Protein AF-A0A2V8W6I2-F1 (afdb_monomer)

Structure (mmCIF, N/CA/C/O backbone):
data_AF-A0A2V8W6I2-F1
#
_entry.id   AF-A0A2V8W6I2-F1
#
loop_
_atom_site.group_PDB
_atom_site.id
_atom_site.type_symbol
_atom_site.label_atom_id
_atom_site.label_alt_id
_atom_site.label_comp_id
_atom_site.label_asym_id
_atom_site.label_entity_id
_atom_site.label_seq_id
_atom_site.pdbx_PDB_ins_code
_atom_site.Cartn_x
_atom_site.Cartn_y
_atom_site.Cartn_z
_atom_site.occupancy
_atom_site.B_iso_or_equiv
_atom_site.auth_seq_id
_atom_site.auth_comp_id
_atom_site.auth_asym_id
_atom_site.auth_atom_id
_atom_site.pdbx_PDB_model_num
ATOM 1 N N . GLY A 1 1 ? 3.425 -12.996 -8.623 1.00 52.44 1 GLY A N 1
ATOM 2 C CA . GLY A 1 1 ? 3.985 -12.568 -9.914 1.00 52.44 1 GLY A CA 1
ATOM 3 C C . GLY A 1 1 ? 5.348 -11.933 -9.726 1.00 52.44 1 GLY A C 1
ATOM 4 O O . GLY A 1 1 ? 5.487 -11.010 -8.943 1.00 52.44 1 GLY A O 1
ATOM 5 N N . GLY A 1 2 ? 6.368 -12.426 -10.430 1.00 64.94 2 GLY A N 1
ATOM 6 C CA . GLY A 1 2 ? 7.738 -11.889 -10.366 1.00 64.94 2 GLY A CA 1
ATOM 7 C C . GLY A 1 2 ? 8.680 -12.600 -9.382 1.00 64.94 2 GLY A C 1
ATOM 8 O O . GLY A 1 2 ? 8.275 -13.504 -8.647 1.00 64.94 2 GLY A O 1
ATOM 9 N N . THR A 1 3 ? 9.957 -12.208 -9.416 1.00 71.56 3 THR A N 1
ATOM 10 C CA . THR A 1 3 ? 11.030 -12.716 -8.544 1.00 71.56 3 THR A CA 1
ATOM 11 C C . THR A 1 3 ? 10.747 -12.342 -7.098 1.00 71.56 3 THR A C 1
ATOM 13 O O . THR A 1 3 ? 10.571 -11.163 -6.818 1.00 71.56 3 THR A O 1
ATOM 16 N N . ARG A 1 4 ? 10.726 -13.327 -6.191 1.00 78.94 4 ARG A N 1
ATOM 17 C CA . ARG A 1 4 ? 10.487 -13.098 -4.758 1.00 78.94 4 ARG A CA 1
ATOM 18 C C . ARG A 1 4 ? 11.588 -12.217 -4.160 1.00 78.94 4 ARG A C 1
ATOM 20 O O . ARG A 1 4 ? 12.766 -12.509 -4.343 1.00 78.94 4 ARG A O 1
ATOM 27 N N . GLY A 1 5 ? 11.208 -11.206 -3.387 1.00 84.81 5 GLY A N 1
ATOM 28 C CA . GLY A 1 5 ? 12.146 -10.378 -2.634 1.00 84.81 5 GLY A CA 1
ATOM 29 C C . GLY A 1 5 ? 11.469 -9.213 -1.918 1.00 84.81 5 GLY A C 1
ATOM 30 O O . GLY A 1 5 ? 10.262 -9.015 -2.028 1.00 84.81 5 GLY A O 1
ATOM 31 N N . SER A 1 6 ? 12.261 -8.414 -1.201 1.00 85.31 6 SER A N 1
ATOM 32 C CA . SER A 1 6 ? 11.781 -7.230 -0.470 1.00 85.31 6 SER A CA 1
ATOM 33 C C . SER A 1 6 ? 11.192 -6.139 -1.374 1.00 85.31 6 SER A C 1
A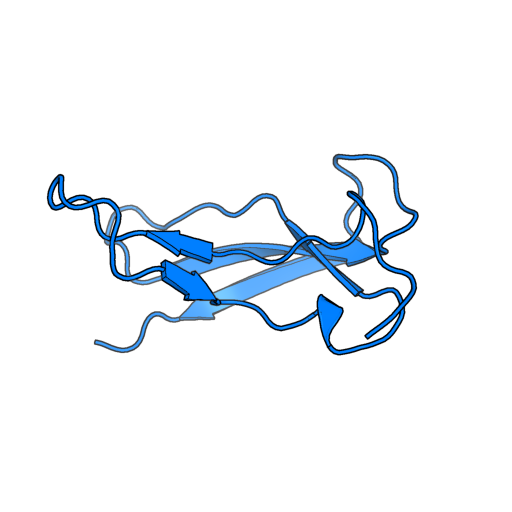TOM 35 O O . SER A 1 6 ? 10.437 -5.298 -0.897 1.00 85.31 6 SER A O 1
ATOM 37 N N . GLY A 1 7 ? 11.502 -6.162 -2.675 1.00 88.06 7 GLY A N 1
ATOM 38 C CA . GLY A 1 7 ? 10.908 -5.269 -3.673 1.00 88.06 7 GLY A CA 1
ATOM 39 C C . GLY A 1 7 ? 9.449 -5.592 -4.015 1.00 88.06 7 GLY A C 1
ATOM 40 O O . GLY A 1 7 ? 8.763 -4.743 -4.587 1.00 88.06 7 GLY A O 1
ATOM 41 N N . ASN A 1 8 ? 8.951 -6.782 -3.655 1.00 91.06 8 ASN A N 1
ATOM 42 C CA . ASN A 1 8 ? 7.549 -7.139 -3.846 1.00 91.06 8 ASN A CA 1
ATOM 43 C C . ASN A 1 8 ? 6.682 -6.535 -2.742 1.00 91.06 8 ASN A C 1
ATOM 45 O O . ASN A 1 8 ? 6.559 -7.101 -1.655 1.00 91.06 8 ASN A O 1
ATOM 49 N N . ILE A 1 9 ? 6.059 -5.392 -3.029 1.00 92.88 9 ILE A N 1
ATOM 50 C CA . ILE A 1 9 ? 5.274 -4.638 -2.047 1.00 92.88 9 ILE A CA 1
ATOM 51 C C . ILE A 1 9 ? 3.822 -4.547 -2.502 1.00 92.88 9 ILE A C 1
ATOM 53 O O . ILE A 1 9 ? 3.528 -4.129 -3.620 1.00 92.88 9 ILE A O 1
ATOM 57 N N . ASP A 1 10 ? 2.929 -5.000 -1.635 1.00 95.25 10 ASP A N 1
ATOM 58 C CA . ASP A 1 10 ? 1.501 -4.718 -1.697 1.00 95.25 10 ASP A CA 1
ATOM 59 C C . ASP A 1 10 ? 1.079 -4.114 -0.366 1.00 95.25 10 ASP A C 1
ATOM 61 O O . ASP A 1 10 ? 1.768 -4.252 0.647 1.00 95.25 10 ASP A O 1
ATOM 65 N N . ILE A 1 11 ? -0.074 -3.461 -0.368 1.00 97.12 11 ILE A N 1
ATOM 66 C CA . ILE A 1 11 ? -0.641 -2.858 0.824 1.00 97.12 11 ILE A CA 1
ATOM 67 C C . ILE A 1 11 ? -1.510 -3.896 1.532 1.00 97.12 11 ILE A C 1
ATOM 69 O O . ILE A 1 11 ? -2.350 -4.563 0.921 1.00 97.12 11 ILE A O 1
ATOM 73 N N . TRP A 1 12 ? -1.311 -4.009 2.841 1.00 96.31 12 TRP A N 1
ATOM 74 C CA . TRP A 1 12 ? -2.020 -4.934 3.717 1.00 96.31 12 TRP A CA 1
ATOM 75 C C . TRP A 1 12 ? -2.747 -4.165 4.816 1.00 96.31 12 TRP A C 1
ATOM 77 O O . TRP A 1 12 ? -2.277 -3.130 5.283 1.00 96.31 12 TRP A O 1
ATOM 87 N N . LYS A 1 13 ? -3.888 -4.701 5.247 1.00 95.62 13 LYS A N 1
ATOM 88 C CA . LYS A 1 13 ? -4.657 -4.222 6.396 1.00 95.62 13 LYS A CA 1
ATOM 89 C C . LYS A 1 13 ? -4.575 -5.247 7.516 1.00 95.62 13 LYS A C 1
ATOM 91 O O . LYS A 1 13 ? -4.823 -6.423 7.266 1.00 95.62 13 LYS A O 1
ATOM 96 N N . LEU A 1 14 ? -4.287 -4.790 8.729 1.00 95.62 14 LEU A N 1
ATOM 97 C CA . LEU A 1 14 ? -4.367 -5.582 9.952 1.00 95.62 14 LEU A CA 1
ATOM 98 C C . LEU A 1 14 ? -5.474 -5.019 10.841 1.00 95.62 14 LEU A C 1
ATOM 100 O O . LEU A 1 14 ? -5.562 -3.804 11.031 1.00 95.62 14 LEU A O 1
ATOM 104 N N . LYS A 1 15 ? -6.302 -5.895 11.405 1.00 95.69 15 LYS A N 1
ATOM 105 C CA . LYS A 1 15 ? -7.251 -5.515 12.446 1.00 95.69 15 LYS A CA 1
ATOM 106 C C . LYS A 1 15 ? -6.511 -5.266 13.765 1.00 95.69 15 LYS A C 1
ATOM 108 O O . LYS A 1 15 ? -5.787 -6.125 14.259 1.00 95.69 15 LYS A O 1
ATOM 113 N N . LEU A 1 16 ? -6.701 -4.083 14.348 1.00 94.69 16 LEU A N 1
ATOM 114 C CA . LEU A 1 16 ? -6.048 -3.671 15.596 1.00 94.69 16 LEU A CA 1
ATOM 115 C C . LEU A 1 16 ? -6.894 -4.032 16.827 1.00 94.69 16 LEU A C 1
ATOM 117 O O . LEU A 1 16 ? -7.243 -3.167 17.622 1.00 94.69 16 LEU A O 1
ATOM 121 N N . ASP A 1 17 ? -7.248 -5.308 16.979 1.00 96.75 17 ASP A N 1
ATOM 122 C CA . ASP A 1 17 ? -8.021 -5.814 18.127 1.00 96.75 17 ASP A CA 1
ATOM 123 C C . ASP A 1 17 ? -7.156 -6.534 19.179 1.00 96.75 17 ASP A C 1
ATOM 125 O O . ASP A 1 17 ? -7.665 -7.234 20.050 1.00 96.75 17 ASP A O 1
ATOM 129 N N . GLY A 1 18 ? -5.832 -6.381 19.086 1.00 96.56 18 GLY A N 1
ATOM 130 C CA . GLY A 1 18 ? -4.861 -7.003 19.989 1.00 96.56 18 GLY A CA 1
ATOM 131 C C . GLY A 1 18 ? -4.581 -8.482 19.708 1.00 96.56 18 GLY A C 1
ATOM 132 O O . GLY A 1 18 ? -3.665 -9.040 20.304 1.00 96.56 18 GLY A O 1
ATOM 133 N N . THR A 1 19 ? -5.303 -9.124 18.784 1.00 96.38 19 THR A N 1
ATOM 134 C CA . THR A 1 19 ? -5.093 -10.550 18.482 1.00 96.38 19 THR A CA 1
ATOM 135 C C . THR A 1 19 ? -3.944 -10.800 17.506 1.00 96.38 19 THR A C 1
ATOM 137 O O . THR A 1 19 ? -3.427 -11.915 17.441 1.00 96.38 19 THR A O 1
ATOM 140 N N . GLY A 1 20 ? -3.575 -9.788 16.713 1.00 93.25 20 GLY A N 1
ATOM 141 C CA . GLY A 1 20 ? -2.645 -9.943 15.592 1.00 93.25 20 GLY A CA 1
ATOM 142 C C . GLY A 1 20 ? -3.193 -10.829 14.466 1.00 93.25 20 GLY A C 1
ATOM 143 O O . GLY A 1 20 ? -2.416 -11.327 13.655 1.00 93.25 20 GLY A O 1
ATOM 144 N N . LYS A 1 21 ? -4.510 -11.065 14.430 1.00 94.06 21 LYS A N 1
ATOM 145 C CA . LYS A 1 21 ? -5.193 -11.856 13.400 1.00 94.06 21 LYS A CA 1
ATOM 146 C C . LYS A 1 21 ? -5.858 -10.938 12.367 1.00 94.06 21 LYS A C 1
ATOM 148 O O . LYS A 1 21 ? -5.883 -9.722 12.519 1.00 94.06 21 LYS A O 1
ATOM 153 N N . ASP A 1 22 ? -6.386 -11.537 11.302 1.00 94.31 22 ASP A N 1
ATOM 154 C CA . ASP A 1 22 ? -7.146 -10.854 10.243 1.00 94.31 22 ASP A CA 1
ATOM 155 C C . ASP A 1 22 ? -6.321 -9.895 9.365 1.00 94.31 22 ASP A C 1
ATOM 157 O O . ASP A 1 22 ? -6.676 -8.733 9.143 1.00 94.31 22 ASP A O 1
ATOM 161 N N . PHE A 1 23 ? -5.224 -10.404 8.800 1.00 96.25 23 PHE A N 1
ATOM 162 C CA . PHE A 1 23 ? -4.526 -9.724 7.711 1.00 96.25 23 PHE A CA 1
ATOM 163 C C . PHE A 1 23 ? -5.311 -9.844 6.403 1.00 96.25 23 PHE A C 1
ATOM 165 O O . PHE A 1 23 ? -5.608 -10.942 5.937 1.00 96.25 23 PHE A O 1
ATOM 172 N N . THR A 1 24 ? -5.605 -8.709 5.775 1.00 95.31 24 THR A N 1
ATOM 173 C CA . THR A 1 24 ? -6.231 -8.645 4.449 1.00 95.31 24 THR A CA 1
ATOM 174 C C . THR A 1 24 ? -5.280 -7.980 3.462 1.00 95.31 24 THR A C 1
ATOM 176 O O . THR A 1 24 ? -4.871 -6.837 3.671 1.00 95.31 24 THR A O 1
ATOM 179 N N . ARG A 1 25 ? -4.953 -8.665 2.364 1.00 95.81 25 ARG A N 1
ATOM 180 C CA . ARG A 1 25 ? -4.228 -8.064 1.239 1.00 95.81 25 ARG A CA 1
ATOM 181 C C . ARG A 1 25 ? -5.172 -7.132 0.478 1.00 95.81 25 ARG A C 1
ATOM 183 O O . ARG A 1 25 ? -6.217 -7.572 0.008 1.00 95.81 25 ARG A O 1
ATOM 190 N N . LEU A 1 26 ? -4.832 -5.848 0.386 1.00 96.94 26 LEU A N 1
ATOM 191 C CA . LEU A 1 26 ? -5.672 -4.840 -0.272 1.00 96.94 26 LEU A CA 1
ATOM 192 C C . LEU A 1 26 ? -5.316 -4.664 -1.750 1.00 96.94 26 LEU A C 1
ATOM 194 O O . LEU A 1 26 ? -6.203 -4.450 -2.574 1.00 96.94 26 LEU A O 1
ATOM 198 N N . THR A 1 27 ? -4.036 -4.775 -2.104 1.00 96.19 27 THR A N 1
ATOM 199 C CA . THR A 1 27 ? -3.562 -4.642 -3.487 1.00 96.19 27 THR A CA 1
ATOM 200 C C . THR A 1 27 ? -2.904 -5.924 -3.981 1.00 96.19 27 THR A C 1
ATOM 202 O O . THR A 1 27 ? -2.396 -6.720 -3.196 1.00 96.19 27 THR A O 1
ATOM 205 N N . HIS A 1 28 ? -2.930 -6.129 -5.295 1.00 94.69 28 HIS A N 1
ATOM 206 C CA . HIS A 1 28 ? -2.500 -7.376 -5.932 1.00 94.69 28 HIS A CA 1
ATOM 207 C C . HIS A 1 28 ? -1.498 -7.116 -7.067 1.00 94.69 28 HIS A C 1
ATOM 209 O O . HIS A 1 28 ? -1.410 -7.884 -8.021 1.00 94.69 28 HIS A O 1
ATOM 215 N N . PHE A 1 29 ? -0.738 -6.017 -6.997 1.00 93.19 29 PHE A N 1
ATOM 216 C CA . PHE A 1 29 ? 0.191 -5.640 -8.070 1.00 93.19 29 PHE A CA 1
ATOM 217 C C . PHE A 1 29 ? 1.327 -6.645 -8.195 1.00 93.19 29 PHE A C 1
ATOM 219 O O . PHE A 1 29 ? 1.711 -6.972 -9.316 1.00 93.19 29 PHE A O 1
ATOM 226 N N . ASN A 1 30 ? 1.767 -7.226 -7.073 1.00 90.75 30 ASN A N 1
ATOM 227 C CA . ASN A 1 30 ? 2.739 -8.313 -7.116 1.00 90.75 30 ASN A CA 1
ATOM 228 C C . ASN A 1 30 ? 2.193 -9.584 -7.754 1.00 90.75 30 ASN A C 1
ATOM 230 O O . ASN A 1 30 ? 2.951 -10.533 -7.887 1.00 90.75 30 ASN A O 1
ATOM 234 N N . ASP A 1 31 ? 0.916 -9.698 -8.120 1.00 91.19 31 ASP A N 1
ATOM 235 C CA . ASP A 1 31 ? 0.465 -10.870 -8.877 1.00 91.19 31 ASP A CA 1
ATOM 236 C C . ASP A 1 31 ? 0.945 -10.801 -10.335 1.00 91.19 31 ASP A C 1
ATOM 238 O O . ASP A 1 31 ? 1.155 -11.843 -10.958 1.00 91.19 31 ASP A O 1
ATOM 242 N N . TYR A 1 32 ? 1.294 -9.602 -10.809 1.00 88.62 32 TYR A N 1
ATOM 243 C CA . TYR A 1 32 ? 1.845 -9.327 -12.131 1.00 88.62 32 TYR A CA 1
ATOM 244 C C . TYR A 1 32 ? 3.344 -9.017 -12.039 1.00 88.62 32 TYR A C 1
ATOM 246 O O . TYR A 1 32 ? 3.819 -8.395 -11.090 1.00 88.62 32 TYR A O 1
ATOM 254 N N . ALA A 1 33 ? 4.121 -9.494 -13.013 1.00 88.62 33 ALA A N 1
ATOM 255 C CA . ALA A 1 33 ? 5.572 -9.339 -12.987 1.00 88.62 33 ALA A CA 1
ATOM 256 C C . ALA A 1 33 ? 5.975 -7.856 -12.974 1.00 88.62 33 ALA A C 1
ATOM 258 O O . ALA A 1 33 ? 5.544 -7.077 -13.821 1.00 88.62 33 ALA A O 1
ATOM 259 N N . GLY A 1 34 ? 6.822 -7.491 -12.012 1.00 90.50 34 GLY A N 1
ATOM 260 C CA . GLY A 1 34 ? 7.410 -6.159 -11.917 1.00 90.50 34 GLY A CA 1
ATOM 261 C C . GLY A 1 34 ? 6.527 -5.093 -11.272 1.00 90.50 34 GLY A C 1
ATOM 262 O O . GLY A 1 34 ? 7.016 -3.986 -11.101 1.00 90.50 34 GLY A O 1
ATOM 263 N N . GLY A 1 35 ? 5.276 -5.375 -10.893 1.00 93.25 35 GLY A N 1
ATOM 264 C CA . GLY A 1 35 ? 4.390 -4.385 -10.268 1.00 93.25 35 GLY A CA 1
ATOM 265 C C . GLY A 1 35 ? 4.507 -4.339 -8.742 1.00 93.25 35 GLY A C 1
ATOM 266 O O . GLY A 1 35 ? 4.546 -5.385 -8.100 1.00 93.25 35 GLY A O 1
ATOM 267 N N . LYS A 1 36 ? 4.491 -3.135 -8.151 1.00 94.12 36 LYS A N 1
ATOM 268 C CA . LYS A 1 36 ? 4.308 -2.926 -6.702 1.00 94.12 36 LYS A CA 1
ATOM 269 C C . LYS A 1 36 ? 3.362 -1.757 -6.408 1.00 94.12 36 LYS A C 1
ATOM 271 O O . LYS A 1 36 ? 3.262 -0.813 -7.194 1.00 94.12 36 LYS A O 1
ATOM 276 N N . ALA A 1 37 ? 2.706 -1.811 -5.252 1.00 95.62 37 ALA A N 1
ATOM 277 C CA . ALA A 1 37 ? 1.892 -0.727 -4.707 1.00 95.62 37 ALA A CA 1
ATOM 278 C C . ALA A 1 37 ? 2.446 -0.294 -3.347 1.00 95.62 37 ALA A C 1
ATOM 280 O O . ALA A 1 37 ? 2.618 -1.127 -2.457 1.00 95.62 37 ALA A O 1
ATOM 281 N N . SER A 1 38 ? 2.737 0.996 -3.175 1.00 94.56 38 SER A N 1
ATOM 282 C CA . SER A 1 38 ? 3.433 1.502 -1.985 1.00 94.56 38 SER A CA 1
ATOM 283 C C . SER A 1 38 ? 2.929 2.866 -1.520 1.00 94.56 38 SER A C 1
ATOM 285 O O . SER A 1 38 ? 2.130 3.515 -2.194 1.00 94.56 38 SER A O 1
ATOM 287 N N . ASN A 1 39 ? 3.439 3.298 -0.363 1.00 96.00 39 ASN A N 1
ATOM 288 C CA . ASN A 1 39 ? 3.200 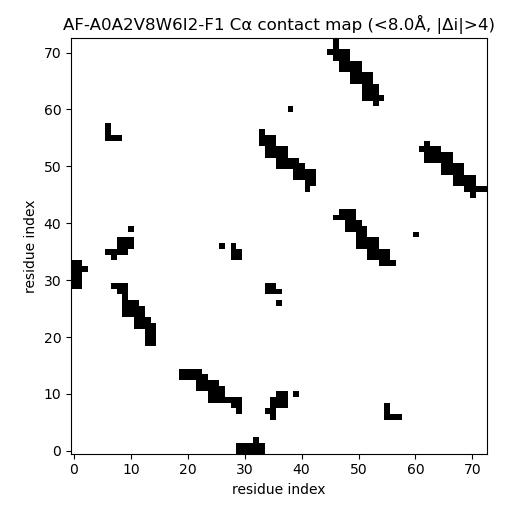4.613 0.239 1.00 96.00 39 ASN A CA 1
ATOM 289 C C . ASN A 1 39 ? 1.707 4.988 0.307 1.00 96.00 39 ASN A C 1
ATOM 291 O O . ASN A 1 39 ? 1.295 5.995 -0.273 1.00 96.00 39 ASN A O 1
ATOM 295 N N . PRO A 1 40 ? 0.881 4.161 0.977 1.00 97.06 40 PRO A N 1
ATOM 296 C CA . PRO A 1 40 ? -0.531 4.458 1.138 1.00 97.06 40 PRO A CA 1
ATOM 297 C C . PRO A 1 40 ? -0.751 5.646 2.078 1.00 97.06 40 PRO A C 1
ATOM 299 O O . PRO A 1 40 ? -0.081 5.778 3.102 1.00 97.06 40 PRO A O 1
ATOM 302 N N . VAL A 1 41 ? -1.764 6.454 1.776 1.00 97.81 41 VAL A N 1
ATOM 303 C CA . VAL A 1 41 ? -2.322 7.470 2.674 1.00 97.81 41 VAL A CA 1
ATOM 304 C C . VAL A 1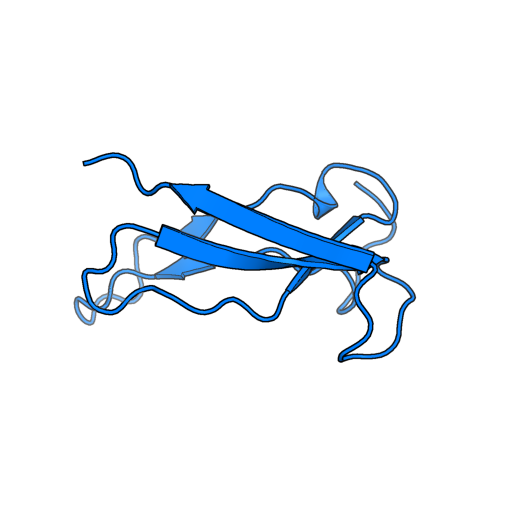 41 ? -3.834 7.277 2.729 1.00 97.81 41 VAL A C 1
ATOM 306 O O . VAL A 1 41 ? -4.493 7.206 1.690 1.00 97.81 41 VAL A O 1
ATOM 309 N N . ILE A 1 42 ? -4.382 7.168 3.938 1.00 97.81 42 ILE A N 1
ATOM 310 C CA . ILE A 1 42 ? -5.813 6.948 4.184 1.00 97.81 42 ILE A CA 1
ATOM 311 C C . ILE A 1 42 ? -6.509 8.299 4.396 1.00 97.81 42 ILE A C 1
ATOM 313 O O . ILE A 1 42 ? -5.958 9.176 5.062 1.00 97.81 42 ILE A O 1
ATOM 317 N N . SER A 1 43 ? -7.712 8.477 3.843 1.00 97.44 43 SER A N 1
ATOM 318 C CA . SER A 1 43 ? -8.545 9.657 4.108 1.00 97.44 43 SER A CA 1
ATOM 319 C C . SER A 1 43 ? -8.964 9.730 5.580 1.00 97.44 43 SER A C 1
ATOM 321 O O . SER A 1 43 ? -9.075 8.712 6.258 1.00 97.44 43 SER A O 1
ATOM 323 N N . THR A 1 44 ? -9.254 10.933 6.083 1.00 97.62 44 THR A N 1
ATOM 324 C CA . THR A 1 44 ? -9.637 11.153 7.493 1.00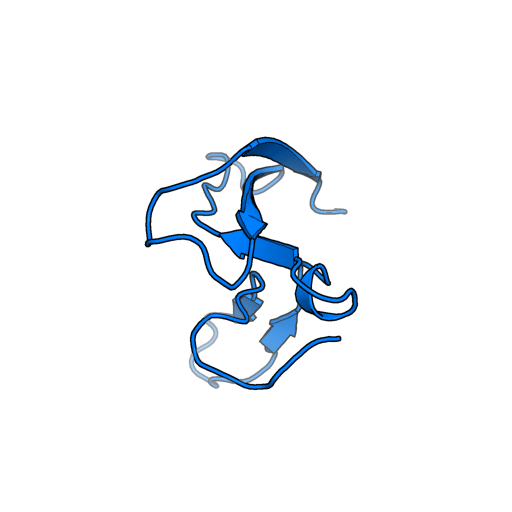 97.62 44 THR A CA 1
ATOM 325 C C . THR A 1 44 ? -10.833 10.309 7.940 1.00 97.62 44 THR A C 1
ATOM 327 O O . THR A 1 44 ? -10.897 9.882 9.086 1.00 97.62 44 THR A O 1
ATOM 330 N N . ASP A 1 45 ? -11.773 10.055 7.033 1.00 96.06 45 ASP A N 1
ATOM 331 C CA . ASP A 1 45 ? -12.972 9.250 7.275 1.00 96.06 45 ASP A CA 1
ATOM 332 C C . ASP A 1 45 ? -12.783 7.746 7.002 1.00 96.06 45 ASP A C 1
ATOM 334 O O . A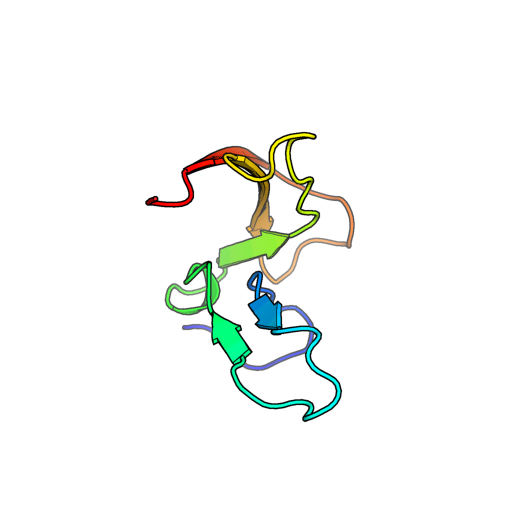SP A 1 45 ? -13.735 6.977 7.108 1.00 96.06 45 ASP A O 1
ATOM 338 N N . GLY A 1 46 ? -11.580 7.319 6.607 1.00 95.56 46 GLY A N 1
ATOM 339 C CA . GLY A 1 46 ? -11.259 5.924 6.316 1.00 95.56 46 GLY A CA 1
ATOM 340 C C . GLY A 1 46 ? -11.916 5.343 5.060 1.00 95.56 46 GLY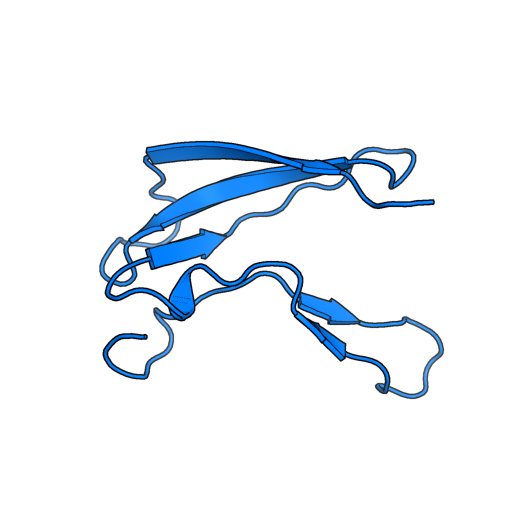 A C 1
ATOM 341 O O . GLY A 1 46 ? -11.795 4.142 4.832 1.00 95.56 46 GLY A O 1
ATOM 342 N N . ARG A 1 47 ? -12.610 6.145 4.238 1.00 96.50 47 ARG A N 1
ATOM 343 C CA . ARG A 1 47 ? -13.347 5.651 3.055 1.00 96.50 47 ARG A CA 1
ATOM 344 C C . ARG A 1 47 ? -12.482 5.485 1.810 1.00 96.50 47 ARG A C 1
ATOM 346 O O . ARG A 1 47 ? -12.828 4.700 0.925 1.00 96.50 47 ARG A O 1
ATOM 353 N N . PHE A 1 48 ? -11.345 6.174 1.750 1.00 97.75 48 PHE A N 1
ATOM 354 C CA . PHE A 1 48 ? -10.442 6.144 0.607 1.00 97.75 48 PHE A CA 1
ATOM 355 C C . PHE A 1 48 ? -8.992 5.922 1.025 1.00 97.75 48 PHE A C 1
ATOM 357 O O . PHE A 1 48 ? -8.563 6.311 2.111 1.00 97.75 48 PHE A O 1
ATOM 364 N N . MET A 1 49 ? -8.217 5.344 0.115 1.00 98.38 49 MET A N 1
ATOM 365 C CA . MET A 1 49 ? -6.763 5.282 0.199 1.00 98.38 49 MET A CA 1
ATOM 366 C C . MET A 1 49 ? -6.156 5.736 -1.123 1.00 98.38 49 MET A C 1
ATOM 368 O O . MET A 1 49 ? -6.469 5.167 -2.166 1.00 98.38 49 MET A O 1
ATOM 372 N N . ALA A 1 50 ? -5.264 6.721 -1.076 1.00 98.31 50 ALA A N 1
ATOM 373 C CA . ALA A 1 50 ? -4.381 7.041 -2.190 1.00 98.31 50 ALA A CA 1
ATOM 374 C C . ALA A 1 50 ? -3.089 6.232 -2.046 1.00 98.31 50 ALA A C 1
ATOM 376 O O . ALA A 1 50 ? -2.565 6.108 -0.940 1.00 98.31 50 ALA A O 1
ATOM 377 N N . PHE A 1 51 ? -2.570 5.677 -3.137 1.00 97.75 51 PHE A N 1
ATOM 378 C CA . PHE A 1 51 ? -1.301 4.950 -3.122 1.00 97.75 51 PHE A CA 1
ATOM 379 C C . PHE A 1 51 ? -0.550 5.096 -4.443 1.00 97.75 51 PHE A C 1
ATOM 381 O O . PHE A 1 51 ? -1.143 5.386 -5.484 1.00 97.75 51 PHE A O 1
ATOM 388 N N . GLN A 1 52 ? 0.763 4.882 -4.395 1.00 96.81 52 GLN A N 1
ATOM 389 C CA . GLN A 1 52 ? 1.623 4.928 -5.571 1.00 96.81 52 GLN A CA 1
ATOM 390 C C . GLN A 1 52 ? 1.657 3.579 -6.290 1.00 96.81 52 GLN A C 1
ATOM 392 O O . GLN A 1 52 ? 1.791 2.533 -5.651 1.00 96.81 52 GLN A O 1
ATOM 397 N N . VAL A 1 53 ? 1.625 3.617 -7.623 1.00 95.75 53 VAL A N 1
ATOM 398 C CA . VAL A 1 53 ? 2.022 2.487 -8.477 1.00 95.75 53 VAL A CA 1
ATOM 399 C C . VAL A 1 53 ? 3.482 2.656 -8.874 1.00 95.75 53 VAL A C 1
ATOM 401 O O . VAL A 1 53 ? 3.886 3.726 -9.330 1.00 95.75 53 VAL A O 1
ATOM 404 N N . ALA A 1 54 ? 4.271 1.600 -8.704 1.00 94.62 54 ALA A N 1
ATOM 405 C CA . ALA A 1 54 ? 5.704 1.590 -8.975 1.00 94.62 54 ALA A CA 1
ATOM 406 C C . ALA A 1 54 ? 6.154 0.205 -9.467 1.00 94.62 54 ALA A C 1
ATOM 408 O O . ALA A 1 54 ? 5.340 -0.721 -9.573 1.00 94.62 54 ALA A O 1
ATOM 409 N N . LYS A 1 55 ? 7.451 0.053 -9.746 1.00 93.81 55 LYS A N 1
ATOM 410 C CA . LYS A 1 55 ? 8.057 -1.222 -10.132 1.00 93.81 55 LYS A CA 1
ATOM 411 C C . LYS A 1 55 ? 8.891 -1.840 -9.020 1.00 93.81 55 LYS A C 1
ATOM 413 O O . LYS A 1 55 ? 9.436 -1.148 -8.162 1.00 93.81 55 LYS A O 1
ATOM 418 N N . THR A 1 56 ? 8.997 -3.164 -9.011 1.00 93.12 56 THR A N 1
ATOM 419 C CA . THR A 1 56 ? 9.704 -3.915 -7.955 1.00 93.12 56 THR A CA 1
ATOM 420 C C . THR A 1 56 ? 11.205 -3.621 -7.877 1.00 93.12 56 TH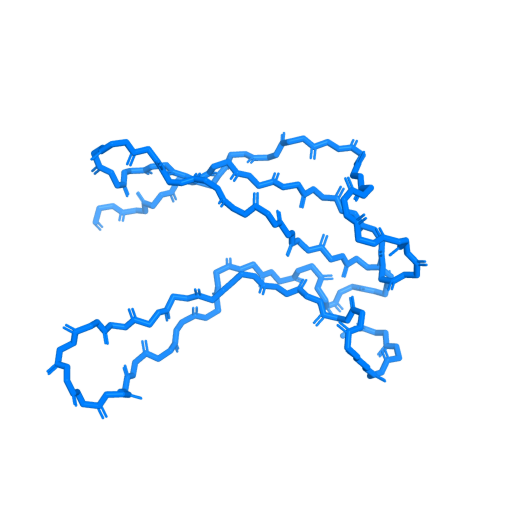R A C 1
ATOM 422 O O . THR A 1 56 ? 11.794 -3.804 -6.817 1.00 93.12 56 THR A O 1
ATOM 425 N N . ASP A 1 57 ? 11.811 -3.169 -8.973 1.00 92.12 57 ASP A N 1
ATOM 426 C CA . ASP A 1 57 ? 13.224 -2.792 -9.101 1.00 92.12 57 ASP A CA 1
ATOM 427 C C . ASP A 1 57 ? 13.490 -1.296 -8.867 1.00 92.12 57 ASP A C 1
ATOM 429 O O . ASP A 1 57 ? 14.646 -0.888 -8.755 1.00 92.12 57 ASP A O 1
ATOM 433 N N . ASP A 1 58 ? 12.442 -0.481 -8.726 1.00 92.69 58 ASP A N 1
ATOM 434 C CA . ASP A 1 58 ? 12.609 0.935 -8.419 1.00 92.69 58 ASP A CA 1
ATOM 435 C C . ASP A 1 58 ? 13.134 1.158 -6.989 1.00 92.69 58 ASP A C 1
ATOM 437 O O . ASP A 1 58 ? 12.644 0.516 -6.044 1.00 92.69 58 ASP A O 1
ATOM 441 N N . PRO A 1 59 ? 14.010 2.161 -6.783 1.00 90.31 59 PRO A N 1
ATOM 442 C CA . PRO A 1 59 ? 14.322 2.680 -5.457 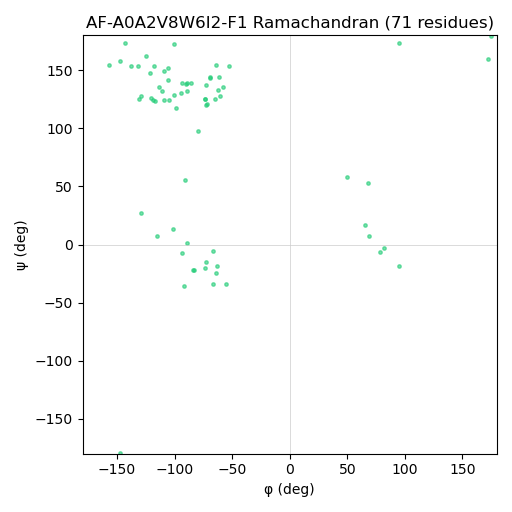1.00 90.31 59 PRO A CA 1
ATOM 443 C C . PRO A 1 59 ? 13.065 3.082 -4.669 1.00 90.31 59 PRO A C 1
ATOM 445 O O . PRO A 1 59 ? 12.028 3.444 -5.232 1.00 90.31 59 PRO A O 1
ATOM 448 N N . ALA A 1 60 ? 13.156 3.051 -3.339 1.00 87.38 60 ALA A N 1
ATOM 449 C CA . ALA A 1 60 ? 12.075 3.520 -2.477 1.00 87.38 60 ALA A CA 1
ATOM 450 C C . ALA A 1 60 ? 11.731 4.995 -2.770 1.00 87.38 60 ALA A C 1
ATOM 452 O O . ALA A 1 60 ? 12.619 5.833 -2.904 1.00 87.38 60 ALA A O 1
ATOM 453 N N . GLY A 1 61 ? 10.434 5.303 -2.857 1.00 85.56 61 GLY A N 1
ATOM 454 C CA . GLY A 1 61 ? 9.921 6.654 -3.119 1.00 85.56 61 GLY A CA 1
ATOM 455 C C . GLY A 1 61 ? 9.613 6.962 -4.590 1.00 85.56 61 GLY A C 1
ATOM 456 O O . GLY A 1 61 ? 8.824 7.869 -4.854 1.00 85.56 61 GLY A O 1
ATOM 457 N N . VA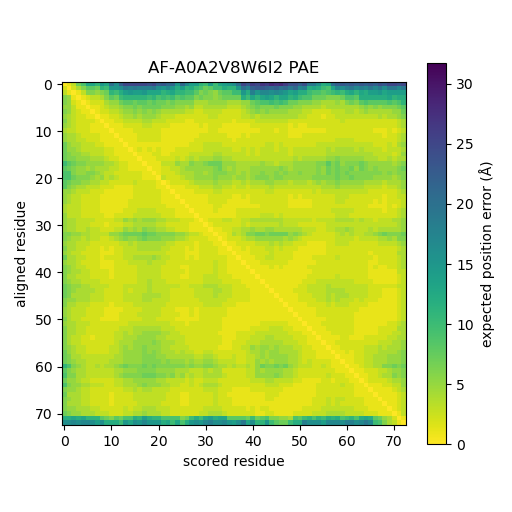L A 1 62 ? 10.154 6.195 -5.543 1.00 93.19 62 VAL A N 1
ATOM 458 C CA . VAL A 1 62 ? 9.802 6.321 -6.968 1.00 93.19 62 VAL A CA 1
ATOM 459 C C . VAL A 1 62 ? 8.396 5.765 -7.215 1.00 93.19 62 VAL A C 1
ATOM 461 O O . VAL A 1 62 ? 8.036 4.709 -6.695 1.00 93.19 62 VAL A O 1
ATOM 464 N N . GLY A 1 63 ? 7.601 6.474 -8.021 1.00 93.44 63 GLY A N 1
ATOM 465 C CA . GLY A 1 63 ? 6.269 6.047 -8.442 1.00 93.44 63 GLY A CA 1
ATOM 466 C C . GLY A 1 63 ? 5.836 6.729 -9.738 1.00 93.44 63 GLY A C 1
ATOM 467 O O . GLY A 1 63 ? 6.291 7.825 -10.057 1.00 93.44 63 GLY A O 1
ATOM 468 N N . TYR A 1 64 ? 4.948 6.072 -10.479 1.00 95.69 64 TYR A N 1
ATOM 469 C CA . TYR A 1 64 ? 4.526 6.466 -11.830 1.00 95.69 64 TYR A CA 1
ATOM 470 C C . TYR A 1 64 ? 3.049 6.859 -11.920 1.00 95.69 64 TYR A C 1
ATOM 472 O O . TYR A 1 64 ? 2.519 7.072 -13.008 1.00 95.69 64 TYR A O 1
ATOM 480 N N . GLY A 1 65 ? 2.369 6.953 -10.782 1.00 96.25 65 GLY A N 1
ATOM 481 C CA . GLY A 1 65 ? 0.979 7.373 -10.713 1.00 96.25 65 GLY A CA 1
ATOM 482 C C . GLY A 1 65 ? 0.409 7.210 -9.314 1.00 96.25 65 GLY A C 1
ATOM 483 O O . GLY A 1 65 ? 0.934 6.438 -8.509 1.00 96.25 65 GLY A O 1
ATOM 484 N N . ILE A 1 66 ? -0.672 7.942 -9.050 1.00 97.69 66 ILE A N 1
ATOM 485 C CA . ILE A 1 66 ? -1.471 7.823 -7.832 1.00 97.69 66 ILE A CA 1
ATOM 486 C C . ILE A 1 66 ? -2.808 7.196 -8.199 1.00 97.69 66 ILE A C 1
ATOM 488 O O . ILE A 1 66 ? -3.515 7.701 -9.071 1.00 97.69 66 ILE A O 1
ATOM 492 N N . LEU A 1 67 ? -3.145 6.097 -7.534 1.00 97.75 67 LEU A N 1
ATOM 493 C CA . LEU A 1 67 ? -4.431 5.425 -7.670 1.00 97.75 67 LEU A CA 1
ATOM 494 C C . LEU A 1 67 ? -5.248 5.635 -6.400 1.00 97.75 67 LEU A C 1
ATOM 496 O O . LEU A 1 67 ? -4.698 5.738 -5.302 1.00 97.75 67 LEU A O 1
ATOM 500 N N . LEU A 1 68 ? -6.570 5.665 -6.565 1.00 97.75 68 LEU A N 1
ATOM 501 C CA . LEU A 1 68 ? -7.520 5.745 -5.466 1.00 97.75 68 LEU A CA 1
ATOM 502 C C . LEU A 1 68 ? -8.178 4.380 -5.254 1.00 97.75 68 LEU A C 1
ATOM 504 O O . LEU A 1 68 ? -8.765 3.807 -6.169 1.00 97.75 68 LEU A O 1
ATOM 508 N N . PHE A 1 69 ? -8.089 3.868 -4.034 1.00 97.69 69 PHE A N 1
ATOM 509 C CA . PHE A 1 69 ? -8.799 2.683 -3.578 1.00 97.69 69 PHE A CA 1
ATOM 510 C C . PHE A 1 69 ? -10.010 3.120 -2.755 1.00 97.69 69 PHE A C 1
ATOM 512 O O . PHE A 1 69 ? -9.875 3.906 -1.818 1.00 97.69 69 PHE A O 1
ATOM 519 N N . HIS A 1 70 ? -11.187 2.600 -3.093 1.00 97.31 70 HIS A N 1
ATOM 520 C CA . HIS A 1 70 ? -12.426 2.861 -2.364 1.00 97.31 70 HIS A CA 1
ATOM 521 C C . HIS A 1 70 ? -12.692 1.685 -1.428 1.00 97.31 70 HIS A C 1
ATOM 523 O O . HIS A 1 70 ? -12.889 0.556 -1.889 1.00 97.31 70 HIS A O 1
ATOM 529 N N . PHE A 1 71 ? -12.716 1.931 -0.121 1.00 94.94 71 PHE A N 1
ATOM 530 C CA . PHE A 1 71 ? -13.161 0.911 0.818 1.00 94.94 71 PHE A CA 1
ATOM 531 C C . PHE A 1 71 ? -14.674 0.756 0.663 1.00 94.94 71 PHE A C 1
ATOM 533 O O . PHE A 1 71 ? -15.423 1.727 0.776 1.00 94.94 71 PHE A O 1
ATOM 540 N N . LYS A 1 72 ? -15.126 -0.460 0.332 1.00 81.62 72 LYS A N 1
ATOM 541 C CA . LYS A 1 72 ? -16.559 -0.767 0.364 1.00 81.62 72 LYS A CA 1
ATOM 542 C C . LYS A 1 72 ? -17.064 -0.590 1.809 1.00 81.62 72 LYS A C 1
ATOM 544 O O . LYS A 1 72 ? -16.283 -0.891 2.716 1.00 81.62 72 LYS A O 1
ATOM 549 N N . PRO A 1 73 ? -18.301 -0.096 2.006 1.00 63.75 73 PRO A N 1
ATOM 550 C CA . PRO A 1 73 ? -18.917 -0.006 3.328 1.00 63.75 73 PRO A CA 1
ATOM 551 C C . PRO A 1 73 ? -18.951 -1.357 4.046 1.00 63.75 73 PRO A C 1
ATOM 553 O O . PRO A 1 73 ? -19.087 -2.388 3.343 1.00 63.75 73 PRO A O 1
#

Secondary structure (DSSP, 8-state):
--S-STT----EEE--SSS---EEE---GGGSTTEEEEEEEE-TTSSEEEEEEEETTSPTT--SEEEEEEPP-

Nearest PDB structures (foldseek):
  8wt1-assembly1_C  TM=7.192E-01  e=1.741E+00  Geobacillus stearothermophilus ATCC 12980
  6igb-assembly2_B  TM=5.569E-01  e=6.848E-01  Pseudomonas aeruginosa PAO1
  8dgi-assembly1_A  TM=5.334E-01  e=7.755E-01  Drosophila melanogaster
  1wba-assembly1_A  TM=3.389E-01  e=3.451E+00  Psophocarpus tetragonolobus
  6th6-assembly1_Ay  TM=3.752E-01  e=5.677E+00  Thermococcus kodakarensis KOD1

Solvent-accessible surface area (backbone atoms only — not comparable to full-atom values): 4374 Å² total; per-residue (Å²): 66,60,82,88,55,91,44,59,32,53,45,70,46,69,50,89,77,84,74,81,51,68,77,42,77,76,49,65,38,30,60,40,70,52,29,16,34,46,79,72,45,68,43,96,84,62,49,38,32,42,29,29,40,33,46,31,85,54,63,90,89,62,61,81,47,78,46,80,46,74,57,78,131

Foldseek 3Di:
DEDDDPLAAFDWDFDPPPPRDDIDGQDDQSVDYFWYKDDWDADPVRQKIWIFIGGSPDDPPDGDDIDIDGDDD

Mean predicted aligned error: 3.58 Å

pLDDT: mean 92.34, std 8.2, range [52.44, 98.38]

Radius of gyration: 13.08 Å; Cα contacts (8 Å, |Δi|>4): 136; chains: 1; bounding box: 33×24×33 Å

Sequence (73 aa):
GGTRGSGNIDIWKLKLDGTGKDFTRLTHFNDYAGGKASNPVISTDGRFMAFQVAKTDDPAGVGYGILLFHFKP